Protein AF-A0A7V2B1Y0-F1 (afdb_monomer_lite)

Radius of gyration: 20.9 Å; chains: 1; bounding box: 55×34×57 Å

Foldseek 3Di:
DVVVVVVVVVVVVVVVVLLVVLCVQLVVLVVVLVCLCVVCVCAAVVVVVNVPDFYDPDVLVNVLSVLVNVLSVVSNVLSVCVSVVVVVVNVVCVVVNVVSLVVNLVSLLVVLVVQLPDPCHHTPDPPNSVVCSVVSNVVSVVSVVPD

Sequence (147 aa):
MDTKEESIATGMASSRRASAEHRFFTGMALAILATVIVGFTPSFFLRPLFPGWPSPPETIFYVHGAVFTAWIVLLVVQTSLVASRRTSLHRKIGPFSVVLAAAMVVLGTLGALIAARRPTGFVGISTPPLQFLATPLFDIALFAAFT

Secondary structure (DSSP, 8-state):
-HHHHHHHHHHHHHHHHHHHHHHHHHHHHHHHHHHHHHHHIIIIITGGG-TTS----SHHHHHHHHHHHHHHHHHHHHHHHHHTT-HHHHHHHTHHHHHHHHHHHHHHHHHHHHHHHSTT-STT--S-HHHHTHHHHHHHHHHHHH-

pLDDT: mean 93.86, std 6.55, range [60.66, 98.56]

Organism: Rhodothermus marinus (NCBI:txid29549)

Structure (mmCIF, N/CA/C/O backbone):
data_AF-A0A7V2B1Y0-F1
#
_entry.id   AF-A0A7V2B1Y0-F1
#
loop_
_atom_site.group_PDB
_atom_site.id
_atom_site.type_symbol
_atom_site.label_atom_id
_atom_site.label_alt_id
_atom_site.label_comp_id
_atom_site.label_asym_id
_atom_site.label_entity_id
_atom_site.label_seq_id
_atom_site.pdbx_PDB_ins_code
_atom_site.Cartn_x
_atom_site.Cartn_y
_atom_site.Cartn_z
_atom_site.occupancy
_atom_site.B_iso_or_equiv
_atom_site.auth_seq_id
_atom_site.auth_comp_id
_atom_site.auth_asym_id
_atom_site.auth_atom_id
_atom_site.pdbx_PDB_model_num
ATOM 1 N N . MET A 1 1 ? -40.858 10.896 33.501 1.00 60.66 1 MET A N 1
ATOM 2 C CA . MET A 1 1 ? -40.620 9.493 33.098 1.00 60.66 1 MET A CA 1
ATOM 3 C C . MET A 1 1 ? -39.996 9.437 31.703 1.00 60.66 1 MET A C 1
ATOM 5 O O . MET A 1 1 ? -39.005 8.737 31.566 1.00 60.66 1 MET A O 1
ATOM 9 N N . ASP A 1 2 ? -40.439 10.283 30.762 1.00 70.81 2 ASP A N 1
ATOM 10 C CA . ASP A 1 2 ? -39.881 10.447 29.398 1.00 70.81 2 ASP A CA 1
ATOM 11 C C . ASP A 1 2 ? -38.354 10.583 29.286 1.00 70.81 2 ASP A C 1
ATOM 13 O O . ASP A 1 2 ? -37.708 9.868 28.526 1.00 70.81 2 ASP A O 1
ATOM 17 N N . THR A 1 3 ? -37.735 11.465 30.074 1.00 78.88 3 THR A N 1
ATOM 18 C CA . THR A 1 3 ? -36.315 11.824 29.889 1.00 78.88 3 THR A CA 1
ATOM 19 C C . THR A 1 3 ? -35.339 10.668 30.135 1.00 78.88 3 THR A C 1
ATOM 21 O O . THR A 1 3 ? -34.236 10.643 29.586 1.00 78.88 3 THR A O 1
ATOM 24 N N . LYS A 1 4 ? -35.728 9.685 30.956 1.00 76.31 4 LYS A N 1
ATOM 25 C CA . LYS A 1 4 ? -34.904 8.504 31.247 1.00 76.31 4 LYS A CA 1
ATOM 26 C C . LYS A 1 4 ? -34.997 7.470 30.124 1.00 76.31 4 LYS A C 1
ATOM 28 O O . LYS A 1 4 ? -33.991 6.843 29.802 1.00 76.31 4 LYS A O 1
ATOM 33 N N . GLU A 1 5 ? -36.172 7.314 29.520 1.00 79.38 5 GLU A N 1
ATOM 34 C CA . GLU A 1 5 ? -36.393 6.398 28.397 1.00 79.38 5 GLU A CA 1
ATOM 35 C C . GLU A 1 5 ? -35.714 6.912 27.123 1.00 79.38 5 GLU A C 1
ATOM 37 O O . GLU A 1 5 ? -35.028 6.148 26.444 1.00 79.38 5 GLU A O 1
ATOM 42 N N . GLU A 1 6 ? -35.783 8.221 26.870 1.00 78.25 6 GLU A N 1
ATOM 43 C CA . GLU A 1 6 ? -35.097 8.873 25.749 1.00 78.25 6 GLU A CA 1
ATOM 44 C C . GLU A 1 6 ? -33.562 8.765 25.863 1.00 78.25 6 GLU A C 1
ATOM 46 O O . GLU A 1 6 ? -32.873 8.441 24.890 1.00 78.25 6 GLU A O 1
ATOM 51 N N . SER A 1 7 ? -33.013 8.939 27.071 1.00 79.50 7 SER A N 1
ATOM 52 C CA . SER A 1 7 ? -31.578 8.768 27.350 1.00 79.50 7 SER A CA 1
ATOM 53 C C . SER A 1 7 ? -31.104 7.325 27.118 1.00 79.50 7 SER A C 1
ATOM 55 O O . SER A 1 7 ? -30.076 7.096 26.470 1.00 79.50 7 SER A O 1
ATOM 57 N N . ILE A 1 8 ? -31.880 6.3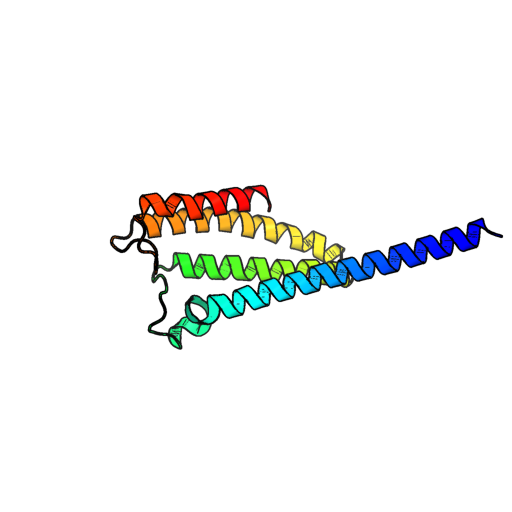32 27.572 1.00 82.06 8 ILE A N 1
ATOM 58 C CA . ILE A 1 8 ? -31.573 4.908 27.366 1.00 82.06 8 ILE A CA 1
ATOM 59 C C . ILE A 1 8 ? -31.663 4.540 25.879 1.00 82.06 8 ILE A C 1
ATOM 61 O O . ILE A 1 8 ? -30.750 3.894 25.355 1.00 82.06 8 ILE A O 1
ATOM 65 N N . ALA A 1 9 ? -32.709 4.987 25.177 1.00 79.06 9 ALA A N 1
ATOM 66 C CA . ALA A 1 9 ? -32.878 4.752 23.744 1.00 79.06 9 ALA A CA 1
ATOM 67 C C . ALA A 1 9 ? -31.717 5.350 22.929 1.00 79.06 9 ALA A C 1
ATOM 69 O O . ALA A 1 9 ? -31.148 4.676 22.063 1.00 79.06 9 ALA A O 1
ATOM 70 N N . THR A 1 10 ? -31.295 6.571 23.270 1.00 79.38 10 THR A N 1
ATOM 71 C CA . THR A 1 10 ? -30.150 7.252 22.645 1.00 79.38 10 THR A CA 1
ATOM 72 C C . THR A 1 10 ? -28.840 6.497 22.889 1.00 79.38 10 THR A C 1
ATOM 74 O O . THR A 1 10 ? -28.065 6.265 21.956 1.00 79.38 10 THR A O 1
ATOM 77 N N . GLY A 1 11 ? -28.602 6.030 24.120 1.00 76.06 11 GLY A N 1
ATOM 78 C CA . GLY A 1 11 ? -27.422 5.228 24.463 1.00 76.06 11 GLY A CA 1
ATOM 79 C C . GLY A 1 11 ? -27.369 3.887 23.722 1.00 76.06 11 GLY A C 1
ATOM 80 O O . GLY A 1 11 ? -26.316 3.485 23.216 1.00 76.06 11 GLY A O 1
ATOM 81 N N . MET A 1 12 ? -28.511 3.209 23.585 1.00 76.75 12 MET A N 1
ATOM 82 C CA . MET A 1 12 ? -28.620 1.958 22.829 1.00 76.75 12 MET A CA 1
ATOM 83 C C . MET A 1 12 ? -28.384 2.163 21.328 1.00 76.75 12 MET A C 1
ATOM 85 O O . MET A 1 12 ? -27.681 1.360 20.708 1.00 76.75 12 MET A O 1
ATOM 89 N N . ALA A 1 13 ? -28.926 3.235 20.743 1.00 79.88 13 ALA A N 1
ATOM 90 C CA . ALA A 1 13 ? -28.708 3.583 19.339 1.00 79.88 13 ALA A CA 1
ATOM 91 C C . ALA A 1 13 ? -27.229 3.907 19.055 1.00 79.88 13 ALA A C 1
ATOM 93 O O . ALA A 1 13 ? -26.660 3.383 18.095 1.00 79.88 13 ALA A O 1
ATOM 94 N N . SER A 1 14 ? -26.583 4.683 19.933 1.00 79.81 14 SER A N 1
ATOM 95 C CA . SER A 1 14 ? -25.151 5.008 19.855 1.00 79.81 14 SER A CA 1
ATOM 96 C C . SER A 1 14 ? -24.263 3.757 19.923 1.00 79.81 14 SER A C 1
ATOM 98 O O . SER A 1 14 ? -23.395 3.553 19.074 1.00 79.81 14 SER A O 1
ATOM 100 N N . SER A 1 15 ? -24.541 2.847 20.864 1.00 81.00 15 SER A N 1
ATOM 101 C CA . SER A 1 15 ? -23.807 1.580 21.006 1.00 81.00 15 SER A CA 1
ATOM 102 C C . SER A 1 15 ? -23.938 0.675 19.772 1.00 81.00 15 SER A C 1
ATOM 104 O O . SER A 1 15 ? -22.945 0.120 19.290 1.00 81.00 15 SER A O 1
ATOM 106 N N . ARG A 1 16 ? -25.152 0.557 19.208 1.00 83.62 16 ARG A N 1
ATOM 107 C CA . ARG A 1 16 ? -25.387 -0.206 17.969 1.00 83.62 16 ARG A CA 1
ATOM 108 C C . ARG A 1 16 ? -24.642 0.399 16.784 1.00 83.62 16 ARG A C 1
ATOM 110 O O . ARG A 1 16 ? -24.031 -0.349 16.024 1.00 83.62 16 ARG A O 1
ATOM 117 N N . ARG A 1 17 ? -24.657 1.729 16.655 1.00 85.62 17 ARG A N 1
ATOM 118 C CA . ARG A 1 17 ? -23.939 2.450 15.599 1.00 85.62 17 ARG A CA 1
ATOM 119 C C . ARG A 1 17 ? -22.432 2.220 15.688 1.00 85.62 17 ARG A C 1
ATOM 121 O O . ARG A 1 17 ? -21.849 1.762 14.711 1.00 85.62 17 ARG A O 1
ATOM 128 N N . ALA A 1 18 ? -21.836 2.402 16.866 1.00 83.94 18 ALA A N 1
ATOM 129 C CA . ALA A 1 18 ? -20.411 2.147 17.081 1.00 83.94 18 ALA A CA 1
ATOM 130 C C . ALA A 1 18 ? -20.027 0.687 16.762 1.00 83.94 18 ALA A C 1
ATOM 132 O O . ALA A 1 18 ? -19.003 0.419 16.136 1.00 83.94 18 ALA A O 1
ATOM 133 N N . SER A 1 19 ? -20.874 -0.283 17.132 1.00 87.44 19 SER A N 1
ATOM 134 C CA . SER A 1 19 ? -20.632 -1.689 16.784 1.00 87.44 19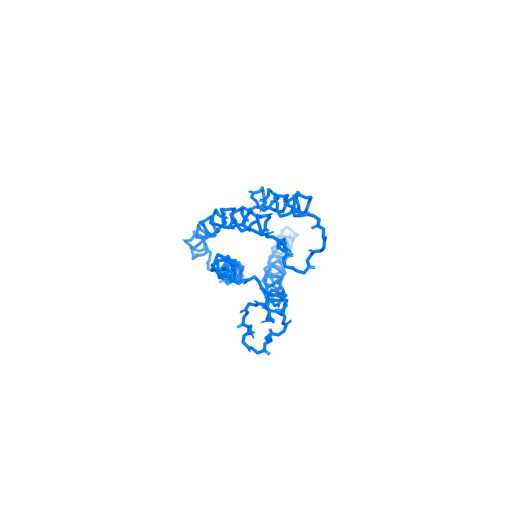 SER A CA 1
ATOM 135 C C . SER A 1 19 ? -20.723 -1.960 15.280 1.00 87.44 19 SER A C 1
ATOM 137 O O . SER A 1 19 ? -19.992 -2.823 14.790 1.00 87.44 19 SER A O 1
ATOM 139 N N . ALA A 1 20 ? -21.632 -1.301 14.559 1.00 90.81 20 ALA A N 1
ATOM 140 C CA . ALA A 1 20 ? -21.760 -1.450 13.112 1.00 90.81 20 ALA A CA 1
ATOM 141 C C . ALA A 1 20 ? -20.563 -0.822 12.384 1.00 90.81 20 ALA A C 1
ATOM 143 O O . ALA A 1 20 ? -19.994 -1.456 11.497 1.00 90.81 20 ALA A O 1
ATOM 144 N N . GLU A 1 21 ? -20.127 0.361 12.823 1.00 91.50 21 GLU A N 1
ATOM 145 C CA . GLU A 1 21 ? -18.944 1.053 12.305 1.00 91.50 21 GLU A CA 1
ATOM 146 C C . GLU A 1 21 ? -17.687 0.186 12.457 1.00 91.50 21 GLU A C 1
ATOM 148 O O . GLU A 1 21 ? -16.986 -0.062 11.478 1.00 91.50 21 GLU A O 1
ATOM 153 N N . HIS A 1 22 ? -17.439 -0.381 13.643 1.00 92.50 22 HIS A N 1
ATOM 154 C CA . HIS A 1 22 ? -16.288 -1.266 13.858 1.00 92.50 22 HIS A CA 1
ATOM 155 C C . HIS A 1 22 ? -16.299 -2.489 12.929 1.00 92.50 22 HIS A C 1
ATOM 157 O O . HIS A 1 22 ? -15.269 -2.837 12.353 1.00 92.50 22 HIS A O 1
ATOM 163 N N . ARG A 1 23 ? -17.463 -3.130 12.749 1.00 93.19 23 ARG A N 1
ATOM 164 C CA . ARG A 1 23 ? -17.606 -4.278 11.836 1.00 93.19 23 ARG A CA 1
ATOM 165 C C . ARG A 1 23 ? -17.350 -3.883 10.389 1.00 93.19 23 ARG A C 1
ATOM 167 O O . ARG A 1 23 ? -16.694 -4.636 9.675 1.00 93.19 23 ARG A O 1
ATOM 174 N N . PHE A 1 24 ? -17.844 -2.720 9.974 1.00 96.06 24 PHE A N 1
ATOM 175 C CA . PHE A 1 24 ? -17.630 -2.204 8.630 1.00 96.06 24 PHE A CA 1
ATOM 176 C C . PHE A 1 24 ? -16.141 -1.976 8.351 1.00 96.06 24 PHE A C 1
ATOM 178 O O . PHE A 1 24 ? -15.623 -2.515 7.377 1.00 96.06 24 PHE A O 1
ATOM 185 N N . PHE A 1 25 ? -15.428 -1.260 9.227 1.00 95.81 25 PHE A N 1
ATOM 186 C CA . PHE A 1 25 ? -14.006 -0.971 9.018 1.00 95.81 25 PHE A CA 1
ATOM 187 C C . PHE A 1 25 ? -13.135 -2.230 9.042 1.00 95.81 25 PHE A C 1
ATOM 189 O O . PHE A 1 25 ? -12.283 -2.393 8.170 1.00 95.81 25 PHE A O 1
ATOM 196 N N . THR A 1 26 ? -13.364 -3.148 9.986 1.00 97.00 26 THR A N 1
ATOM 197 C CA . THR A 1 26 ? -12.638 -4.427 10.005 1.00 97.00 26 THR A CA 1
ATOM 198 C C . THR A 1 26 ? -12.966 -5.275 8.774 1.00 97.00 26 THR A C 1
ATOM 200 O O . THR A 1 26 ? -12.057 -5.826 8.158 1.00 97.00 26 THR A O 1
ATOM 203 N N . GLY A 1 27 ? -14.239 -5.348 8.373 1.00 98.06 27 GLY A N 1
ATOM 204 C CA . GLY A 1 27 ? -14.657 -6.071 7.171 1.00 98.06 27 GLY A CA 1
ATOM 205 C C . GLY A 1 27 ? -14.024 -5.508 5.897 1.00 98.06 27 GLY A C 1
ATOM 206 O O . GLY A 1 27 ? -13.495 -6.267 5.089 1.00 98.06 27 GLY A O 1
ATOM 207 N N . MET A 1 28 ? -13.997 -4.182 5.750 1.00 98.38 28 MET A N 1
ATOM 208 C CA . MET A 1 28 ? -13.359 -3.508 4.618 1.00 98.38 28 MET A CA 1
ATOM 209 C C . MET A 1 28 ? -11.846 -3.746 4.596 1.00 98.38 28 MET A C 1
ATOM 211 O O . MET A 1 28 ? -11.294 -4.065 3.547 1.00 98.38 28 MET A O 1
ATOM 215 N N . ALA A 1 29 ? -11.171 -3.668 5.748 1.00 98.25 29 ALA A N 1
ATOM 216 C CA . ALA A 1 29 ? -9.741 -3.957 5.839 1.00 98.25 29 ALA A CA 1
ATOM 217 C C . ALA A 1 29 ? -9.417 -5.400 5.408 1.00 98.25 29 ALA A C 1
ATOM 219 O O . ALA A 1 29 ? -8.440 -5.628 4.696 1.00 98.25 29 ALA A O 1
ATOM 220 N N . LEU A 1 30 ? -10.258 -6.371 5.783 1.00 98.56 30 LEU A N 1
ATOM 221 C CA . LEU A 1 30 ? -10.122 -7.761 5.341 1.00 98.56 30 LEU A CA 1
ATOM 222 C C . LEU A 1 30 ? -10.390 -7.928 3.840 1.00 98.56 30 LEU A C 1
ATOM 224 O O . LEU A 1 30 ? -9.667 -8.672 3.181 1.00 98.56 30 LEU A O 1
ATOM 228 N N . ALA A 1 31 ? -11.382 -7.228 3.285 1.00 98.56 31 ALA A N 1
ATOM 229 C CA . ALA A 1 31 ? -11.661 -7.246 1.849 1.00 98.56 31 ALA A CA 1
ATOM 230 C C . ALA A 1 31 ? -10.496 -6.656 1.033 1.00 98.56 31 ALA A C 1
ATOM 232 O O . ALA A 1 31 ? -10.100 -7.227 0.015 1.00 98.56 31 ALA A O 1
ATOM 233 N N . ILE A 1 32 ? -9.899 -5.559 1.511 1.00 98.38 32 ILE A N 1
ATOM 234 C CA . ILE A 1 32 ? -8.685 -4.971 0.930 1.00 98.38 32 ILE A CA 1
ATOM 235 C C . ILE A 1 32 ? -7.530 -5.977 0.990 1.00 98.38 32 ILE A C 1
ATOM 237 O O . ILE A 1 32 ? -6.902 -6.237 -0.035 1.00 98.38 32 ILE A O 1
ATOM 241 N N . LEU A 1 33 ? -7.280 -6.595 2.151 1.00 98.44 33 LEU A N 1
ATOM 242 C CA . LEU A 1 33 ? -6.236 -7.614 2.299 1.00 98.44 33 LEU A CA 1
ATOM 243 C C . LEU A 1 33 ? -6.443 -8.786 1.331 1.00 98.44 33 LEU A C 1
ATOM 245 O O . LEU A 1 33 ? -5.501 -9.193 0.655 1.00 98.44 33 LEU A O 1
ATOM 249 N N . ALA A 1 34 ? -7.669 -9.302 1.227 1.00 98.50 34 ALA A N 1
ATOM 250 C CA . ALA A 1 34 ? -8.003 -10.379 0.301 1.00 98.50 34 ALA A CA 1
ATOM 251 C C . ALA A 1 34 ? -7.748 -9.970 -1.158 1.00 98.50 34 ALA A C 1
ATOM 253 O O . ALA A 1 34 ? -7.145 -10.731 -1.911 1.00 98.50 34 ALA A O 1
ATOM 254 N N . THR A 1 35 ? -8.137 -8.750 -1.537 1.00 98.44 35 THR A N 1
ATOM 255 C CA . THR A 1 35 ? -7.915 -8.208 -2.886 1.00 98.44 35 THR A CA 1
ATOM 256 C C . THR A 1 35 ? -6.426 -8.112 -3.209 1.00 98.44 35 THR A C 1
ATOM 258 O O . THR A 1 35 ? -6.007 -8.523 -4.288 1.00 98.44 35 THR A O 1
ATOM 261 N N . VAL A 1 36 ? -5.613 -7.636 -2.261 1.00 97.88 36 VAL A N 1
ATOM 262 C CA . VAL A 1 36 ? -4.154 -7.559 -2.412 1.00 97.88 36 VAL A CA 1
ATOM 263 C C . VAL A 1 36 ? -3.542 -8.953 -2.535 1.00 97.88 36 VAL A C 1
ATOM 265 O O . VAL A 1 36 ? -2.762 -9.190 -3.452 1.00 97.88 36 VAL A O 1
ATOM 268 N N . ILE A 1 37 ? -3.913 -9.901 -1.670 1.00 98.06 37 ILE A N 1
ATOM 269 C CA . ILE A 1 37 ? -3.390 -11.271 -1.746 1.00 98.06 37 ILE A CA 1
ATOM 270 C C . ILE A 1 37 ? -3.741 -11.896 -3.096 1.00 98.06 37 ILE A C 1
ATOM 272 O O . ILE A 1 37 ? -2.843 -12.358 -3.796 1.00 98.06 37 ILE A O 1
ATOM 276 N N . VAL A 1 38 ? -5.012 -11.870 -3.500 1.00 97.94 38 VAL A N 1
ATOM 277 C CA . VAL A 1 38 ? -5.466 -12.479 -4.759 1.00 97.94 38 VAL A CA 1
ATOM 278 C C . VAL A 1 38 ? -4.813 -11.801 -5.964 1.00 97.94 38 VAL A C 1
ATOM 280 O O . VAL A 1 38 ? -4.220 -12.481 -6.800 1.00 97.94 38 VAL A O 1
ATOM 283 N N . GLY A 1 39 ? -4.853 -10.468 -6.033 1.00 95.94 39 GLY A N 1
ATOM 284 C CA . GLY A 1 39 ? -4.332 -9.703 -7.169 1.00 95.94 39 GLY A CA 1
ATOM 285 C C . GLY A 1 39 ? -2.818 -9.824 -7.355 1.00 95.94 39 GLY A C 1
ATOM 286 O O . GLY A 1 39 ? -2.338 -9.832 -8.487 1.00 95.94 39 GLY A O 1
ATOM 287 N N . PHE A 1 40 ? -2.064 -9.977 -6.263 1.00 96.56 40 PHE A N 1
ATOM 288 C CA . PHE A 1 40 ? -0.603 -10.088 -6.295 1.00 96.56 40 PHE A CA 1
ATOM 289 C C . PHE A 1 40 ? -0.092 -11.522 -6.102 1.00 96.56 40 PHE A C 1
ATOM 291 O O . PHE A 1 40 ? 1.118 -11.747 -6.057 1.00 96.56 40 PHE A O 1
ATOM 298 N N . THR A 1 41 ? -0.977 -12.521 -6.026 1.00 96.88 41 THR A N 1
ATOM 299 C CA . THR A 1 41 ? -0.577 -13.934 -5.944 1.00 96.88 41 THR A CA 1
ATOM 300 C C . THR A 1 41 ? 0.370 -14.339 -7.081 1.00 96.88 41 THR A C 1
ATOM 302 O O . THR A 1 41 ? 1.460 -14.824 -6.774 1.00 96.88 41 THR A O 1
ATOM 305 N N . PRO A 1 42 ? 0.045 -14.120 -8.371 1.00 95.69 42 PRO A N 1
ATOM 306 C CA . PRO A 1 42 ? 0.899 -14.603 -9.454 1.00 95.69 42 PRO A CA 1
ATOM 307 C C . PRO A 1 42 ? 2.165 -13.760 -9.665 1.00 95.69 42 PRO A C 1
ATOM 309 O O . PRO A 1 42 ? 3.175 -14.277 -10.133 1.00 95.69 42 PRO A O 1
ATOM 312 N N . SER A 1 43 ? 2.147 -12.474 -9.305 1.00 93.75 43 SER A N 1
ATOM 313 C CA . SER A 1 43 ? 3.267 -11.550 -9.535 1.00 93.75 43 SER A CA 1
ATOM 314 C C . SER A 1 43 ? 4.234 -11.428 -8.353 1.00 93.75 43 SER A C 1
ATOM 316 O O . SER A 1 43 ? 5.394 -11.066 -8.561 1.00 93.75 43 SER A O 1
ATOM 318 N N . PHE A 1 44 ? 3.781 -11.731 -7.131 1.00 95.62 44 PHE A N 1
ATOM 319 C CA . PHE A 1 44 ? 4.533 -11.507 -5.895 1.00 95.62 44 PHE A CA 1
ATOM 320 C C . PHE A 1 44 ? 4.533 -12.729 -4.965 1.00 95.62 44 PHE A C 1
ATOM 322 O O . PHE A 1 44 ? 5.591 -13.320 -4.759 1.00 95.62 44 PHE A O 1
ATOM 329 N N . PHE A 1 45 ? 3.378 -13.140 -4.420 1.00 96.25 45 PHE A N 1
ATOM 330 C CA . PHE A 1 45 ? 3.340 -14.123 -3.321 1.00 96.25 45 PHE A CA 1
ATOM 331 C C . PHE A 1 45 ? 3.710 -15.545 -3.749 1.00 96.25 45 PHE A C 1
ATOM 333 O O . PHE A 1 45 ? 4.450 -16.227 -3.047 1.00 96.25 45 PHE A O 1
ATOM 340 N N . LEU A 1 46 ? 3.203 -15.992 -4.899 1.00 96.00 46 LEU A N 1
ATOM 341 C CA . LEU A 1 46 ? 3.425 -17.330 -5.450 1.00 96.00 46 LEU A CA 1
ATOM 342 C C . LEU A 1 46 ? 4.122 -17.271 -6.812 1.00 96.00 46 LEU A C 1
ATOM 344 O O . LEU A 1 46 ? 3.974 -18.182 -7.620 1.00 96.00 46 LEU A O 1
ATOM 348 N N . ARG A 1 47 ? 4.925 -16.227 -7.056 1.00 93.00 47 ARG A N 1
ATOM 349 C CA . ARG A 1 47 ? 5.646 -15.999 -8.320 1.00 93.00 47 ARG A CA 1
ATOM 350 C C . ARG A 1 47 ? 6.324 -17.253 -8.914 1.00 93.00 47 ARG A C 1
ATOM 352 O O . ARG A 1 47 ? 6.190 -17.447 -10.120 1.00 93.00 47 ARG A O 1
ATOM 359 N N . PRO A 1 48 ? 6.990 -18.143 -8.142 1.00 93.62 48 PRO A N 1
ATOM 360 C CA . PRO A 1 48 ? 7.598 -19.360 -8.699 1.00 93.62 48 PRO A CA 1
ATOM 361 C C . PRO A 1 48 ? 6.607 -20.337 -9.350 1.00 93.62 48 PRO A C 1
ATOM 363 O O . PRO A 1 48 ? 6.995 -21.101 -10.228 1.00 93.62 48 PRO A O 1
ATOM 366 N N . LEU A 1 49 ? 5.335 -20.310 -8.940 1.00 96.62 49 LEU A N 1
ATOM 367 C CA . LEU A 1 49 ? 4.270 -21.139 -9.513 1.00 96.62 49 LEU A CA 1
ATOM 368 C C . LEU A 1 49 ? 3.676 -20.533 -10.798 1.00 96.62 49 LEU A C 1
ATOM 370 O O . LEU A 1 49 ? 2.913 -21.200 -11.490 1.00 96.62 49 LEU A O 1
ATOM 374 N N . PHE A 1 50 ? 4.042 -19.291 -11.137 1.00 94.69 50 PHE A N 1
ATOM 375 C CA . PHE A 1 50 ? 3.546 -18.553 -12.301 1.00 94.69 50 PHE A CA 1
ATOM 376 C C . PHE A 1 50 ? 4.706 -17.980 -13.142 1.00 94.69 50 PHE A C 1
ATOM 378 O O . PHE A 1 50 ? 4.809 -16.764 -13.316 1.00 94.69 50 PHE A O 1
ATOM 385 N N . PRO A 1 51 ? 5.588 -18.825 -13.711 1.00 88.94 51 PRO A N 1
ATOM 386 C CA . PRO A 1 51 ? 6.819 -18.375 -14.371 1.00 88.94 51 PRO A CA 1
ATOM 387 C C . PRO A 1 51 ? 6.591 -17.481 -15.602 1.00 88.94 51 PRO A C 1
ATOM 389 O O . PRO A 1 51 ? 7.458 -16.684 -15.945 1.00 88.94 51 PRO A O 1
ATOM 392 N N . GLY A 1 52 ? 5.432 -17.590 -16.260 1.00 90.12 52 GLY A N 1
ATOM 393 C CA . GLY A 1 52 ? 5.057 -16.747 -17.401 1.00 90.12 52 GLY A CA 1
ATOM 394 C C . GLY A 1 52 ? 4.348 -15.442 -17.028 1.00 90.12 52 GLY A C 1
ATOM 395 O O . GLY A 1 52 ? 4.036 -14.651 -17.916 1.00 90.12 52 GLY A O 1
ATOM 396 N N . TRP A 1 53 ? 4.051 -15.207 -15.744 1.00 93.00 53 TRP A N 1
ATOM 397 C CA . TRP A 1 53 ? 3.312 -14.017 -15.336 1.00 93.00 53 TRP A CA 1
ATOM 398 C C . TRP A 1 53 ? 4.222 -12.777 -15.319 1.00 93.00 53 TRP A C 1
ATOM 400 O O . TRP A 1 53 ? 5.288 -12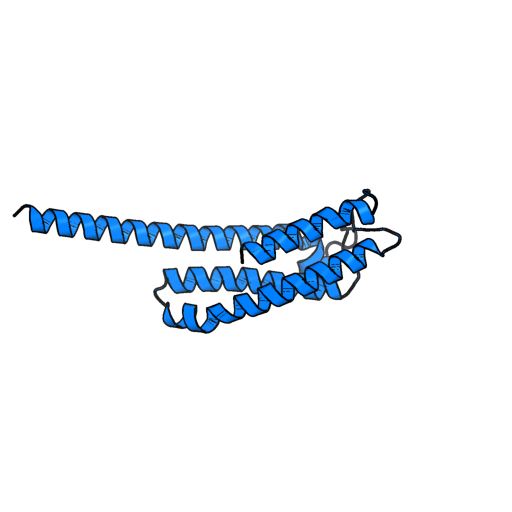.805 -14.687 1.00 93.00 53 TRP A O 1
ATOM 410 N N . PRO A 1 54 ? 3.816 -11.662 -15.960 1.00 91.25 54 PRO A N 1
ATOM 411 C CA . PRO A 1 54 ? 4.613 -10.443 -15.982 1.00 91.25 54 PRO A CA 1
ATOM 412 C C . PRO A 1 54 ? 4.911 -9.947 -14.563 1.00 91.25 54 PRO A C 1
ATOM 414 O O . PRO A 1 54 ? 4.012 -9.631 -13.784 1.00 91.25 54 PRO A O 1
ATOM 417 N N . SER A 1 55 ? 6.194 -9.884 -14.213 1.00 91.12 55 SER A N 1
ATOM 418 C CA . SER A 1 55 ? 6.646 -9.443 -12.893 1.00 91.12 55 SER A CA 1
ATOM 419 C C . SER A 1 55 ? 8.008 -8.748 -12.989 1.00 91.12 55 SER A C 1
ATOM 421 O O . SER A 1 55 ? 8.900 -9.223 -13.697 1.00 91.12 55 SER A O 1
ATOM 423 N N . PRO A 1 56 ? 8.207 -7.609 -12.305 1.00 91.75 56 PRO A N 1
ATOM 424 C CA . PRO A 1 56 ? 9.478 -6.901 -12.358 1.00 91.75 56 PRO A CA 1
ATOM 425 C C . PRO A 1 56 ? 10.585 -7.718 -11.663 1.00 91.75 56 PRO A C 1
ATOM 427 O O . PRO A 1 56 ? 10.344 -8.313 -10.608 1.00 91.75 56 PRO A O 1
ATOM 430 N N . PRO A 1 57 ? 11.786 -7.827 -12.254 1.00 90.00 57 PRO A N 1
ATOM 431 C CA . PRO A 1 57 ? 12.874 -8.623 -11.685 1.00 90.00 57 PRO A CA 1
ATOM 432 C C . PRO A 1 57 ? 13.633 -7.916 -10.552 1.00 90.00 57 PRO A C 1
ATOM 434 O O . PRO A 1 57 ? 14.312 -8.583 -9.777 1.00 90.00 57 PRO A O 1
ATOM 437 N N . GLU A 1 58 ? 13.551 -6.590 -10.443 1.00 94.38 58 GLU A N 1
ATOM 438 C CA . GLU A 1 58 ? 14.384 -5.817 -9.524 1.00 94.38 58 GLU A CA 1
ATOM 439 C C . GLU A 1 58 ? 13.968 -6.005 -8.062 1.00 94.38 58 GLU A C 1
ATOM 441 O O . GLU A 1 58 ? 12.790 -5.932 -7.704 1.00 94.38 58 GLU A O 1
ATOM 446 N N . THR A 1 59 ? 14.967 -6.145 -7.188 1.00 95.75 59 THR A N 1
ATOM 447 C CA . THR A 1 59 ? 14.795 -6.342 -5.740 1.00 95.75 59 THR A CA 1
ATOM 448 C C . THR A 1 59 ? 13.927 -5.269 -5.082 1.00 95.75 59 THR A C 1
ATOM 450 O O . THR A 1 59 ? 13.196 -5.565 -4.140 1.00 95.75 59 THR A O 1
ATOM 453 N N . ILE A 1 60 ? 13.940 -4.031 -5.591 1.00 96.75 60 ILE A N 1
ATOM 454 C CA . ILE A 1 60 ? 13.125 -2.943 -5.036 1.00 96.75 60 ILE A CA 1
ATOM 455 C C . ILE A 1 60 ? 11.628 -3.267 -5.043 1.00 96.75 60 ILE A C 1
ATOM 457 O O . ILE A 1 60 ? 10.931 -2.889 -4.108 1.00 96.75 60 ILE A O 1
ATOM 461 N N . PHE A 1 61 ? 11.133 -4.011 -6.037 1.00 96.25 61 PHE A N 1
ATOM 462 C CA . PHE A 1 61 ? 9.718 -4.377 -6.110 1.00 96.25 61 PHE A CA 1
ATOM 463 C C . PHE A 1 61 ? 9.353 -5.486 -5.119 1.00 96.25 61 PHE A C 1
ATOM 465 O O . PHE A 1 61 ? 8.220 -5.525 -4.641 1.00 96.25 61 PHE A O 1
ATOM 472 N N . TYR A 1 62 ? 10.322 -6.322 -4.727 1.00 96.38 62 TYR A N 1
ATOM 473 C CA . TYR A 1 62 ? 10.147 -7.248 -3.610 1.00 96.38 62 TYR A CA 1
ATOM 474 C C . TYR A 1 62 ? 10.027 -6.498 -2.279 1.00 96.38 62 TYR A C 1
ATOM 476 O O . TYR A 1 62 ? 9.124 -6.768 -1.488 1.00 96.38 62 TYR A O 1
ATOM 484 N N . VAL A 1 63 ? 10.901 -5.511 -2.058 1.00 98.25 63 VAL A N 1
ATOM 485 C CA . VAL A 1 63 ? 10.868 -4.663 -0.855 1.00 98.25 63 VAL A CA 1
ATOM 486 C C . VAL A 1 63 ? 9.584 -3.831 -0.814 1.00 98.25 63 VAL A C 1
ATOM 488 O O . VAL A 1 63 ? 8.902 -3.822 0.204 1.00 98.25 63 VAL A O 1
ATOM 491 N N . HIS A 1 64 ? 9.212 -3.198 -1.929 1.00 97.75 64 HIS A N 1
ATOM 492 C CA . HIS A 1 64 ? 7.956 -2.464 -2.089 1.00 97.75 64 HIS A CA 1
ATOM 493 C C . HIS A 1 64 ? 6.755 -3.339 -1.715 1.00 97.75 64 HIS A C 1
ATOM 495 O O . HIS A 1 64 ? 5.969 -2.959 -0.851 1.00 97.75 64 HIS A O 1
ATOM 501 N N . GLY A 1 65 ? 6.631 -4.528 -2.316 1.00 97.31 65 GLY A N 1
ATOM 502 C CA . GLY A 1 65 ? 5.508 -5.422 -2.038 1.00 97.31 65 GLY A CA 1
ATOM 503 C C . GLY A 1 65 ? 5.481 -5.908 -0.587 1.00 97.31 65 GLY A C 1
ATOM 504 O O . GLY A 1 65 ? 4.407 -5.984 0.009 1.00 97.31 65 GLY A O 1
ATOM 505 N N . ALA A 1 66 ? 6.642 -6.159 0.027 1.00 98.12 66 ALA A N 1
ATOM 506 C CA . ALA A 1 66 ? 6.726 -6.560 1.430 1.00 98.12 66 ALA A CA 1
ATOM 507 C C . ALA A 1 66 ? 6.295 -5.433 2.383 1.00 98.12 66 ALA A C 1
ATOM 509 O O . ALA A 1 66 ? 5.489 -5.667 3.285 1.00 98.12 66 ALA A O 1
ATOM 510 N N . VAL A 1 67 ? 6.780 -4.207 2.163 1.00 98.44 67 VAL A N 1
ATOM 511 C CA . VAL A 1 67 ? 6.423 -3.032 2.977 1.00 98.44 67 VAL A CA 1
ATOM 512 C C . VAL A 1 67 ? 4.940 -2.697 2.818 1.00 98.44 67 VAL A C 1
ATOM 514 O O . VAL A 1 67 ? 4.255 -2.480 3.819 1.00 98.44 67 VAL A O 1
ATOM 517 N N . PHE A 1 68 ? 4.410 -2.739 1.593 1.00 97.25 68 PHE A N 1
ATOM 518 C CA . PHE A 1 68 ? 2.992 -2.488 1.346 1.00 97.25 68 PHE A CA 1
ATOM 519 C C . PHE A 1 68 ? 2.105 -3.562 1.986 1.00 97.25 68 PHE A C 1
ATOM 521 O O . PHE A 1 68 ? 1.132 -3.240 2.664 1.00 97.25 68 PHE A O 1
ATOM 528 N N . THR A 1 69 ? 2.489 -4.839 1.879 1.00 98.25 69 THR A N 1
ATOM 529 C CA . THR A 1 69 ? 1.787 -5.942 2.556 1.00 98.25 69 THR A CA 1
ATOM 530 C C . THR A 1 69 ? 1.790 -5.757 4.072 1.00 98.25 69 THR A C 1
ATOM 532 O O . THR A 1 69 ? 0.744 -5.889 4.706 1.00 98.25 69 THR A O 1
ATOM 535 N N . ALA A 1 70 ? 2.935 -5.401 4.665 1.00 98.31 70 ALA A N 1
ATOM 536 C CA . ALA A 1 70 ? 3.033 -5.129 6.097 1.00 98.31 70 ALA A CA 1
ATOM 537 C C . ALA A 1 70 ? 2.102 -3.985 6.524 1.00 98.31 70 ALA A C 1
ATOM 539 O O . ALA A 1 70 ? 1.474 -4.055 7.581 1.00 98.31 70 ALA A O 1
ATOM 540 N N . TRP A 1 71 ? 1.964 -2.958 5.688 1.00 98.06 71 TRP A N 1
ATOM 541 C CA . TRP A 1 71 ? 1.087 -1.828 5.958 1.00 98.06 71 TRP A CA 1
ATOM 542 C C . TRP A 1 71 ? -0.406 -2.195 5.878 1.00 98.06 71 TRP A C 1
ATOM 544 O O . TRP A 1 71 ? -1.167 -1.824 6.773 1.00 98.06 71 TRP A O 1
ATOM 554 N N . ILE A 1 72 ? -0.820 -3.023 4.911 1.00 98.12 72 ILE A N 1
ATOM 555 C CA . ILE A 1 72 ? -2.194 -3.562 4.838 1.00 98.12 72 ILE A CA 1
ATOM 556 C C . ILE A 1 72 ? -2.499 -4.498 6.019 1.00 98.12 72 ILE A C 1
ATOM 558 O O . ILE A 1 72 ? -3.575 -4.422 6.616 1.00 98.12 72 ILE A O 1
ATOM 562 N N . VAL A 1 73 ? -1.550 -5.351 6.417 1.00 98.50 73 VAL A N 1
ATOM 563 C CA . VAL A 1 73 ? -1.691 -6.183 7.624 1.00 98.50 73 VAL A CA 1
ATOM 564 C C . VAL A 1 73 ? -1.851 -5.303 8.861 1.00 98.50 73 VAL A C 1
ATOM 566 O O . VAL A 1 73 ? -2.726 -5.556 9.692 1.00 98.50 73 VAL A O 1
ATOM 569 N N . LEU A 1 74 ? -1.059 -4.233 8.973 1.00 98.19 74 LEU A N 1
ATOM 570 C CA . LEU A 1 74 ? -1.180 -3.289 10.074 1.00 98.19 74 LEU A CA 1
ATOM 571 C C . LEU A 1 74 ? -2.560 -2.617 10.087 1.00 98.19 74 LEU A C 1
ATOM 573 O O . LEU A 1 74 ? -3.150 -2.521 11.157 1.00 98.19 74 LEU A O 1
ATOM 577 N N . LEU A 1 75 ? -3.126 -2.236 8.938 1.00 97.88 75 LEU A N 1
ATOM 578 C CA . LEU A 1 75 ? -4.495 -1.708 8.847 1.00 97.88 75 LEU A CA 1
ATOM 579 C C . LEU A 1 75 ? -5.538 -2.685 9.425 1.00 97.88 75 LEU A C 1
ATOM 581 O O . LEU A 1 75 ? -6.391 -2.287 10.228 1.00 97.88 75 LEU A O 1
ATOM 585 N N . VAL A 1 76 ? -5.450 -3.974 9.080 1.00 98.50 76 VAL A N 1
ATOM 586 C CA . VAL A 1 76 ? -6.324 -5.021 9.647 1.00 98.50 76 VAL A CA 1
ATOM 587 C C . VAL A 1 76 ? -6.139 -5.126 11.161 1.00 98.50 76 VAL A C 1
ATOM 589 O O . VAL A 1 76 ? -7.121 -5.180 11.905 1.00 98.50 76 VAL A O 1
ATOM 592 N N . VAL A 1 77 ? -4.894 -5.097 11.643 1.00 98.31 77 VAL A N 1
ATOM 593 C CA . VAL A 1 77 ? -4.594 -5.108 13.082 1.00 98.31 77 VAL A CA 1
ATOM 594 C C . VAL A 1 77 ? -5.202 -3.886 13.772 1.00 98.31 77 VAL A C 1
ATOM 596 O O . VAL A 1 77 ? -5.871 -4.041 14.792 1.00 98.31 77 VAL A O 1
ATOM 599 N N . GLN A 1 78 ? -5.033 -2.682 13.221 1.00 98.06 78 GLN A N 1
ATOM 600 C CA . GLN A 1 78 ? -5.525 -1.446 13.831 1.00 98.06 78 GLN A CA 1
ATOM 601 C C . GLN A 1 78 ? -7.051 -1.430 13.952 1.00 98.06 78 GLN A C 1
ATOM 603 O O . GLN A 1 78 ? -7.576 -1.170 15.037 1.00 98.06 78 GLN A O 1
ATOM 608 N N . THR A 1 79 ? -7.765 -1.774 12.878 1.00 97.81 79 THR A N 1
ATOM 609 C CA . THR A 1 79 ? -9.236 -1.847 12.901 1.00 97.81 79 THR A CA 1
ATOM 610 C C . THR A 1 79 ? -9.728 -2.918 13.881 1.00 97.81 79 THR A C 1
ATOM 612 O O . THR A 1 79 ? -10.654 -2.672 14.655 1.00 97.81 79 THR A O 1
ATOM 615 N N . SER A 1 80 ? -9.052 -4.069 13.944 1.00 97.62 80 SER A N 1
ATOM 616 C CA . SER A 1 80 ? -9.380 -5.156 14.878 1.00 97.62 80 SER A CA 1
ATOM 617 C C . SER A 1 80 ? -9.132 -4.785 16.345 1.00 97.62 80 SER A C 1
ATOM 619 O O . SER A 1 80 ? -9.922 -5.151 17.221 1.00 97.62 80 SER A O 1
ATOM 621 N N . LEU A 1 81 ? -8.063 -4.038 16.642 1.00 97.69 81 LEU A N 1
ATOM 622 C CA . LEU A 1 81 ? -7.765 -3.554 17.994 1.00 97.69 81 LEU A CA 1
ATOM 623 C C . LEU A 1 81 ? -8.843 -2.589 18.490 1.00 97.69 81 LEU A C 1
ATOM 625 O O . LEU A 1 81 ? -9.281 -2.714 19.636 1.00 97.69 81 LEU A O 1
ATOM 629 N N . VAL A 1 82 ? -9.305 -1.671 17.637 1.00 96.94 82 VAL A N 1
ATOM 630 C CA . VAL A 1 82 ? -10.407 -0.753 17.964 1.00 96.94 82 VAL A CA 1
ATOM 631 C C . VAL A 1 82 ? -11.713 -1.526 18.170 1.00 96.94 82 VAL A C 1
ATOM 633 O O . VAL A 1 82 ? -12.358 -1.351 19.206 1.00 96.94 82 VAL A O 1
ATOM 636 N N . ALA A 1 83 ? -12.047 -2.459 17.271 1.00 95.06 83 ALA A N 1
ATOM 637 C CA . ALA A 1 83 ? -13.224 -3.321 17.404 1.00 95.06 83 ALA A CA 1
ATOM 638 C C . ALA A 1 83 ? -13.215 -4.137 18.711 1.00 95.06 83 ALA A C 1
ATOM 640 O O . ALA A 1 83 ? -14.251 -4.305 19.356 1.00 95.06 83 ALA A O 1
ATOM 641 N N . SER A 1 84 ? -12.028 -4.569 19.147 1.00 95.38 84 SER A N 1
ATOM 642 C CA . SER A 1 84 ? -11.802 -5.316 20.392 1.00 95.38 84 SER A CA 1
ATOM 643 C C . SER A 1 84 ? -11.650 -4.425 21.633 1.00 95.38 84 SER A C 1
ATOM 645 O O . SER A 1 84 ? -11.281 -4.919 22.699 1.00 95.38 84 SER A O 1
ATOM 647 N N . ARG A 1 85 ? -11.879 -3.108 21.512 1.00 94.56 85 ARG A N 1
ATOM 648 C CA . ARG A 1 85 ? -11.692 -2.091 22.567 1.00 94.56 85 ARG A CA 1
ATOM 649 C C . ARG A 1 85 ? -10.270 -2.025 23.150 1.00 94.56 85 ARG A C 1
ATOM 651 O O . ARG A 1 85 ? -10.060 -1.455 24.218 1.00 94.56 85 ARG A O 1
ATOM 658 N N . ARG A 1 86 ? -9.263 -2.541 22.440 1.00 96.75 86 ARG A N 1
ATOM 659 C CA . ARG A 1 86 ? -7.835 -2.496 22.813 1.00 96.75 86 ARG A CA 1
ATOM 660 C C . ARG A 1 86 ? -7.163 -1.229 22.280 1.00 96.75 86 ARG A C 1
ATOM 662 O O . ARG A 1 86 ? -6.121 -1.273 21.625 1.0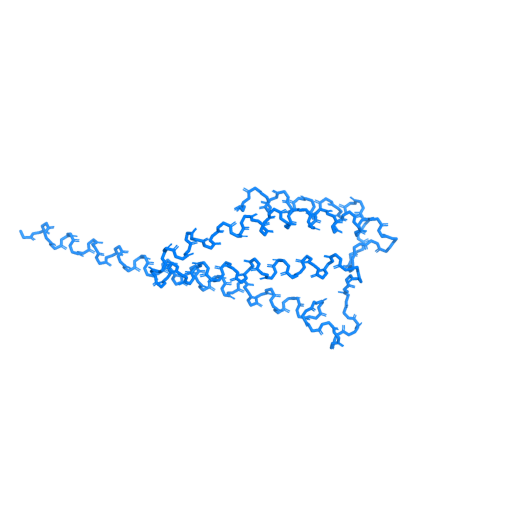0 96.75 86 ARG A O 1
ATOM 669 N N . THR A 1 87 ? -7.762 -0.078 22.569 1.00 96.75 87 THR A N 1
ATOM 670 C CA . THR A 1 87 ? -7.339 1.220 22.015 1.00 96.75 87 THR A CA 1
ATOM 671 C C . THR A 1 87 ? -5.965 1.676 22.512 1.00 96.75 87 THR A C 1
ATOM 673 O O . THR A 1 87 ? -5.282 2.428 21.823 1.00 96.75 87 THR A O 1
ATOM 676 N N . SER A 1 88 ? -5.504 1.185 23.666 1.00 97.94 88 SER A N 1
ATOM 677 C CA . SER A 1 88 ? -4.139 1.431 24.150 1.00 97.94 88 SER A CA 1
ATOM 678 C C . SER A 1 88 ? -3.076 0.863 23.204 1.00 97.94 88 SER A C 1
ATOM 680 O O . SER A 1 88 ? -2.114 1.558 22.882 1.00 97.94 88 SER A O 1
ATOM 682 N N . LEU A 1 89 ? -3.272 -0.364 22.707 1.00 98.19 89 LEU A N 1
ATOM 683 C CA . LEU A 1 89 ? -2.382 -0.992 21.727 1.00 98.19 89 LEU A CA 1
ATOM 684 C C . LEU A 1 89 ? -2.490 -0.319 20.360 1.00 98.19 89 LEU A C 1
ATOM 686 O O . LEU A 1 89 ? -1.462 -0.099 19.727 1.00 98.19 89 LEU A O 1
ATOM 690 N N . HIS A 1 90 ? -3.701 0.067 19.946 1.00 97.38 90 HIS A N 1
ATOM 691 C CA . HIS A 1 90 ? -3.910 0.835 18.716 1.00 97.38 90 HIS A CA 1
ATOM 692 C C . HIS A 1 90 ? -3.044 2.101 18.708 1.00 97.38 90 HIS A C 1
ATOM 694 O O . HIS A 1 90 ? -2.247 2.301 17.799 1.00 97.38 90 HIS A O 1
ATOM 700 N N . ARG A 1 91 ? -3.096 2.899 19.784 1.00 97.81 91 ARG A N 1
ATOM 701 C CA . ARG A 1 91 ? -2.274 4.113 19.915 1.00 97.81 91 ARG A CA 1
ATOM 702 C C . ARG A 1 91 ? -0.775 3.827 19.999 1.00 97.81 91 ARG A C 1
ATOM 704 O O . ARG A 1 91 ? 0.016 4.633 19.529 1.00 97.81 91 ARG A O 1
ATOM 711 N N . LYS A 1 92 ? -0.376 2.702 20.602 1.00 98.00 92 LYS A N 1
ATOM 712 C CA . LYS A 1 92 ? 1.039 2.326 20.740 1.00 98.00 92 LYS A CA 1
ATOM 713 C C . LYS A 1 92 ? 1.656 1.871 19.414 1.00 98.00 92 LYS A C 1
ATOM 715 O O . LYS A 1 92 ? 2.810 2.180 19.152 1.00 98.00 92 LYS A O 1
ATOM 720 N N . ILE A 1 93 ? 0.909 1.116 18.609 1.00 97.75 93 ILE A N 1
ATOM 721 C CA . ILE A 1 93 ? 1.406 0.513 17.362 1.00 97.75 93 ILE A CA 1
ATOM 722 C C . ILE A 1 93 ? 1.071 1.400 16.148 1.00 97.75 93 ILE A C 1
ATOM 724 O O . ILE A 1 93 ? 1.757 1.349 15.135 1.00 97.75 93 ILE A O 1
ATOM 728 N N . GLY A 1 94 ? 0.045 2.248 16.245 1.00 96.62 94 GLY A N 1
ATOM 729 C CA . GLY A 1 94 ? -0.389 3.167 15.189 1.00 96.62 94 GLY A CA 1
ATOM 730 C C . GLY A 1 94 ? 0.755 3.929 14.515 1.00 96.62 94 GLY A C 1
ATOM 731 O O . GLY A 1 94 ? 0.847 3.863 13.298 1.00 96.62 94 GLY A O 1
ATOM 732 N N . PRO A 1 95 ? 1.699 4.542 15.254 1.00 97.69 95 PRO A N 1
ATOM 733 C CA . PRO A 1 95 ? 2.808 5.283 14.649 1.00 97.69 95 PRO A CA 1
ATOM 734 C C . PRO A 1 95 ? 3.676 4.486 13.659 1.00 97.69 95 PRO A C 1
ATOM 736 O O . PRO A 1 95 ? 4.259 5.082 12.756 1.00 97.69 95 PRO A O 1
ATOM 739 N N . PHE A 1 96 ? 3.740 3.150 13.756 1.00 97.69 96 PHE A N 1
ATOM 740 C CA . PHE A 1 96 ? 4.454 2.336 12.763 1.00 97.69 96 PHE A CA 1
ATOM 741 C C . PHE A 1 96 ? 3.841 2.449 11.358 1.00 97.69 96 PHE A C 1
ATOM 743 O O . PHE A 1 96 ? 4.564 2.289 10.376 1.00 97.69 96 PHE A O 1
ATOM 750 N N . SER A 1 97 ? 2.546 2.770 11.230 1.00 95.94 97 SER A N 1
ATOM 751 C CA . SER A 1 97 ? 1.921 2.987 9.921 1.00 95.94 97 SER A CA 1
ATOM 752 C C . SER A 1 97 ? 2.471 4.227 9.224 1.00 95.94 97 SER A C 1
ATOM 754 O O . SER A 1 97 ? 2.625 4.197 8.011 1.00 95.94 97 SER A O 1
ATOM 756 N N . VAL A 1 98 ? 2.826 5.274 9.975 1.00 96.00 98 VAL A N 1
ATOM 757 C CA . VAL A 1 98 ? 3.433 6.501 9.431 1.00 96.00 98 VAL A CA 1
ATOM 758 C C . VAL A 1 98 ? 4.824 6.206 8.873 1.00 96.00 98 VAL A C 1
ATOM 760 O O . VAL A 1 98 ? 5.171 6.657 7.786 1.00 96.00 98 VAL A O 1
ATOM 763 N N . VAL A 1 99 ? 5.610 5.390 9.582 1.00 97.50 99 VAL A N 1
ATOM 764 C CA . VAL A 1 99 ? 6.939 4.965 9.115 1.00 97.50 99 VAL A CA 1
ATOM 765 C C . VAL A 1 99 ? 6.826 4.141 7.830 1.00 97.50 99 VAL A C 1
ATOM 767 O O . VAL A 1 99 ? 7.555 4.395 6.873 1.00 97.50 99 VAL A O 1
ATOM 770 N N . LEU A 1 100 ? 5.892 3.184 7.784 1.00 97.88 100 LEU A N 1
ATOM 771 C CA . LEU A 1 100 ? 5.639 2.381 6.584 1.00 97.88 100 LEU A CA 1
ATOM 772 C C . LEU A 1 100 ? 5.137 3.240 5.415 1.00 97.88 100 LEU A C 1
ATOM 774 O O . LEU A 1 100 ? 5.582 3.044 4.287 1.00 97.88 100 LEU A O 1
ATOM 778 N N . ALA A 1 101 ? 4.270 4.218 5.677 1.00 96.75 101 ALA A N 1
ATOM 779 C CA . ALA A 1 101 ? 3.776 5.149 4.671 1.00 96.75 101 ALA A CA 1
ATOM 780 C C . ALA A 1 101 ? 4.897 6.007 4.073 1.00 96.75 101 ALA A C 1
ATOM 782 O O . ALA A 1 101 ? 5.042 6.075 2.853 1.00 96.75 101 ALA A O 1
ATOM 783 N N . ALA A 1 102 ? 5.745 6.598 4.918 1.00 97.88 102 ALA A N 1
ATOM 784 C CA . ALA A 1 102 ? 6.900 7.369 4.468 1.00 97.88 102 ALA A CA 1
ATOM 785 C C . ALA A 1 102 ? 7.866 6.502 3.642 1.00 97.88 102 ALA A C 1
ATOM 787 O O . ALA A 1 102 ? 8.315 6.914 2.569 1.00 97.88 102 ALA A O 1
ATOM 788 N N . ALA A 1 103 ? 8.130 5.270 4.093 1.00 98.12 103 ALA A N 1
ATOM 789 C CA . ALA A 1 103 ? 8.911 4.307 3.326 1.00 98.12 103 ALA A CA 1
ATOM 790 C C . ALA A 1 103 ? 8.259 4.002 1.967 1.00 98.12 103 ALA A C 1
ATOM 792 O O . ALA A 1 103 ? 8.967 3.920 0.963 1.00 98.12 103 ALA A O 1
ATOM 793 N N . MET A 1 104 ? 6.929 3.891 1.900 1.00 98.06 104 MET A N 1
ATOM 794 C CA . MET A 1 104 ? 6.227 3.644 0.642 1.00 98.06 104 MET A CA 1
ATOM 795 C C . MET A 1 104 ? 6.296 4.797 -0.345 1.00 98.06 104 MET A C 1
ATOM 797 O O . MET A 1 104 ? 6.455 4.537 -1.537 1.00 98.06 104 MET A O 1
ATOM 801 N N . VAL A 1 105 ? 6.247 6.047 0.115 1.00 98.25 105 VAL A N 1
ATOM 802 C CA . VAL A 1 105 ? 6.443 7.208 -0.766 1.00 98.25 105 VAL A CA 1
ATOM 803 C C . VAL A 1 105 ? 7.818 7.134 -1.436 1.00 98.25 105 VAL A C 1
ATOM 805 O O . VAL A 1 105 ? 7.931 7.280 -2.656 1.00 98.25 105 VAL A O 1
ATOM 808 N N . VAL A 1 106 ? 8.864 6.820 -0.665 1.00 98.44 106 VAL A N 1
ATOM 809 C CA . VAL A 1 106 ? 10.231 6.676 -1.188 1.00 98.44 106 VAL A CA 1
ATOM 810 C C . VAL A 1 106 ? 10.342 5.480 -2.136 1.00 98.44 106 VAL A C 1
ATOM 812 O O . VAL A 1 106 ? 10.796 5.632 -3.270 1.00 98.44 106 VAL A O 1
ATOM 815 N N . LEU A 1 107 ? 9.905 4.293 -1.706 1.00 98.44 107 LEU A N 1
ATOM 816 C CA . LEU A 1 107 ? 9.990 3.062 -2.498 1.00 98.44 107 LEU A CA 1
ATOM 817 C C . LEU A 1 107 ? 9.169 3.145 -3.786 1.00 98.44 107 LEU A C 1
ATOM 819 O O . LEU A 1 107 ? 9.631 2.688 -4.830 1.00 98.44 107 LEU A O 1
ATOM 823 N N . GLY A 1 108 ? 7.972 3.730 -3.729 1.00 97.62 108 GLY A N 1
ATOM 824 C CA . GLY A 1 108 ? 7.125 3.977 -4.892 1.00 97.62 108 GLY A CA 1
ATOM 825 C C . GLY A 1 108 ? 7.806 4.908 -5.889 1.00 97.62 108 GLY A C 1
ATOM 826 O O . GLY A 1 108 ? 7.895 4.579 -7.070 1.00 97.62 108 GLY A O 1
ATOM 827 N N . THR A 1 109 ? 8.367 6.022 -5.408 1.00 98.38 109 THR A N 1
ATOM 828 C CA . THR A 1 109 ? 9.051 7.002 -6.267 1.00 98.38 109 THR A CA 1
ATOM 829 C C . THR A 1 109 ? 10.266 6.380 -6.948 1.00 98.38 109 THR A C 1
ATOM 831 O O . THR A 1 109 ? 10.413 6.457 -8.168 1.00 98.38 109 THR A O 1
ATOM 834 N N . LEU A 1 110 ? 11.122 5.702 -6.180 1.00 98.25 110 LEU A N 1
ATOM 835 C CA . LEU A 1 110 ? 12.298 5.023 -6.721 1.00 98.25 110 LEU A CA 1
ATOM 836 C C . LEU A 1 110 ? 11.910 3.903 -7.694 1.00 98.25 110 LEU A C 1
ATOM 838 O O . LEU A 1 110 ? 12.497 3.806 -8.770 1.00 98.25 110 LEU A O 1
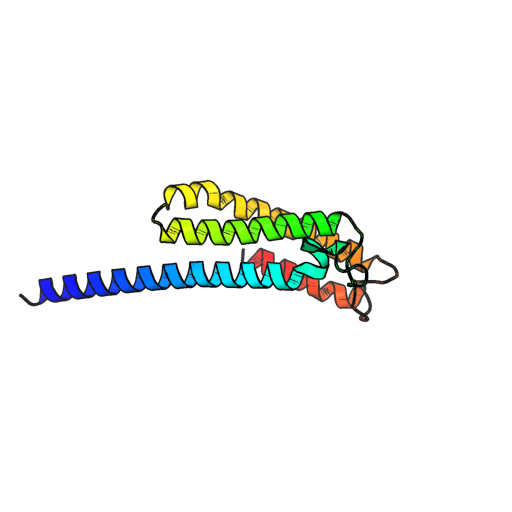ATOM 842 N N . GLY A 1 111 ? 10.902 3.093 -7.358 1.00 97.88 111 GLY A N 1
ATOM 843 C CA . GLY A 1 111 ? 10.396 2.027 -8.223 1.00 97.88 111 GLY A CA 1
ATOM 844 C C . GLY A 1 111 ? 9.861 2.558 -9.554 1.00 97.88 111 GLY A C 1
ATOM 845 O O . GLY A 1 111 ? 10.194 2.015 -10.607 1.00 97.88 111 GLY A O 1
ATOM 846 N N . ALA A 1 112 ? 9.108 3.661 -9.526 1.00 97.50 112 ALA A N 1
ATOM 847 C CA . ALA A 1 112 ? 8.593 4.316 -10.724 1.00 97.50 112 ALA A CA 1
ATOM 848 C C . ALA A 1 112 ? 9.723 4.842 -11.624 1.00 97.50 112 ALA A C 1
ATOM 850 O O . ALA A 1 112 ? 9.707 4.613 -12.833 1.00 97.50 112 ALA A O 1
ATOM 851 N N . LEU A 1 113 ? 10.741 5.484 -11.043 1.00 97.81 113 LEU A N 1
ATOM 852 C CA . LEU A 1 113 ? 11.900 5.977 -11.791 1.00 97.81 113 LEU A CA 1
ATOM 853 C C . LEU A 1 113 ? 12.749 4.837 -12.372 1.00 97.81 113 LEU A C 1
ATOM 855 O O . LEU A 1 113 ? 13.223 4.949 -13.503 1.00 97.81 113 LEU A O 1
ATOM 859 N N . ILE A 1 114 ? 12.931 3.740 -11.631 1.00 96.94 114 ILE A N 1
ATOM 860 C CA . ILE A 1 114 ? 13.643 2.545 -12.110 1.00 96.94 114 ILE A CA 1
ATOM 861 C C . ILE A 1 114 ? 12.897 1.926 -13.296 1.00 96.94 114 ILE A C 1
ATOM 863 O O . ILE A 1 114 ? 13.508 1.677 -14.334 1.00 96.94 114 ILE A O 1
ATOM 867 N N . ALA A 1 115 ? 11.579 1.742 -13.182 1.00 96.25 115 ALA A N 1
ATOM 868 C CA . ALA A 1 115 ? 10.762 1.213 -14.270 1.00 96.25 115 ALA A CA 1
ATOM 869 C C . ALA A 1 115 ? 10.763 2.135 -15.501 1.00 96.25 115 ALA A C 1
ATOM 871 O O . ALA A 1 115 ? 10.898 1.654 -16.625 1.00 96.25 115 ALA A O 1
ATOM 872 N N . ALA A 1 116 ? 10.693 3.455 -15.302 1.00 96.56 116 ALA A N 1
ATOM 873 C CA . ALA A 1 116 ? 10.708 4.428 -16.392 1.00 96.56 116 ALA A CA 1
ATOM 874 C C . ALA A 1 116 ? 12.039 4.467 -17.162 1.00 96.56 116 ALA A C 1
ATOM 876 O O . ALA A 1 116 ? 12.057 4.777 -18.350 1.00 96.56 116 ALA A O 1
ATOM 877 N N . ARG A 1 117 ? 13.156 4.148 -16.496 1.00 95.38 117 ARG A N 1
ATOM 878 C CA . ARG A 1 117 ? 14.492 4.079 -17.112 1.00 95.38 117 ARG A CA 1
ATOM 879 C C . ARG A 1 117 ? 14.768 2.756 -17.821 1.00 95.38 117 ARG A C 1
ATOM 881 O O . ARG A 1 117 ? 15.765 2.649 -18.533 1.00 95.38 117 ARG A O 1
ATOM 888 N N . ARG A 1 118 ? 13.934 1.736 -17.613 1.00 93.12 118 ARG A N 1
ATOM 889 C CA . ARG A 1 118 ? 14.132 0.425 -18.226 1.00 93.12 118 ARG A CA 1
ATOM 890 C C . ARG A 1 118 ? 13.895 0.513 -19.742 1.00 93.12 118 ARG A C 1
ATOM 892 O O . ARG A 1 118 ? 12.880 1.078 -20.143 1.00 93.12 118 ARG A O 1
ATOM 899 N N . PRO A 1 119 ? 14.731 -0.120 -20.591 1.00 90.19 119 PRO A N 1
ATOM 900 C CA . PRO A 1 119 ? 14.500 -0.151 -22.040 1.00 90.19 119 PRO A CA 1
ATOM 901 C C . PRO A 1 119 ? 13.137 -0.733 -22.433 1.00 90.19 119 PRO A C 1
ATOM 903 O O . PRO A 1 119 ? 12.520 -0.280 -23.389 1.00 90.19 119 PRO A O 1
ATOM 906 N N . THR A 1 120 ? 12.645 -1.716 -21.674 1.00 90.00 120 THR A N 1
AT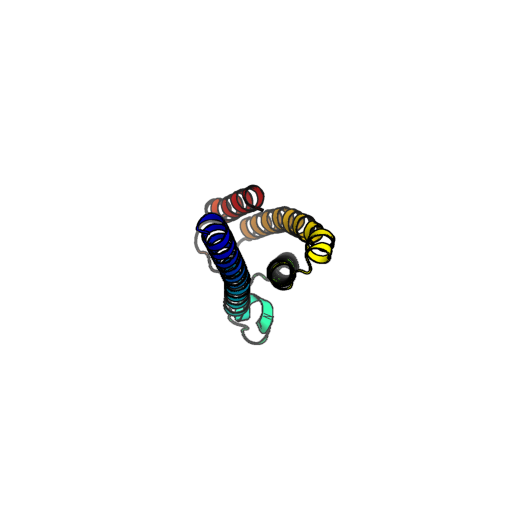OM 907 C CA . THR A 1 120 ? 11.326 -2.330 -21.889 1.00 90.00 120 THR A CA 1
ATOM 908 C C . THR A 1 120 ? 10.186 -1.574 -21.198 1.00 90.00 120 THR A C 1
ATOM 910 O O . THR A 1 120 ? 9.050 -2.031 -21.253 1.00 90.00 120 THR A O 1
ATOM 913 N N . GLY A 1 121 ? 10.476 -0.486 -20.479 1.00 93.25 121 GLY A N 1
ATOM 914 C CA . GLY A 1 121 ? 9.497 0.255 -19.690 1.00 93.25 121 GLY A CA 1
ATOM 915 C C . GLY A 1 121 ? 8.880 -0.527 -18.526 1.00 93.25 121 GLY A C 1
ATOM 916 O O . GLY A 1 121 ? 9.461 -1.477 -17.985 1.00 93.25 121 GLY A O 1
ATOM 917 N N . PHE A 1 122 ? 7.675 -0.099 -18.146 1.00 94.62 122 PHE A N 1
ATOM 918 C CA . PHE A 1 122 ? 6.866 -0.719 -17.101 1.00 94.62 122 PHE A CA 1
ATOM 919 C C . PHE A 1 122 ? 6.350 -2.091 -17.554 1.00 94.62 122 PHE A C 1
ATOM 921 O O . PHE A 1 122 ? 5.913 -2.278 -18.687 1.00 94.62 122 PHE A O 1
ATOM 928 N N . VAL A 1 123 ? 6.393 -3.071 -16.651 1.00 92.94 123 VAL A N 1
ATOM 929 C CA . VAL A 1 123 ? 6.001 -4.454 -16.956 1.00 92.94 123 VAL A CA 1
ATOM 930 C C . VAL A 1 123 ? 4.529 -4.520 -17.365 1.00 92.94 123 VAL A C 1
ATOM 932 O O . VAL A 1 123 ? 3.664 -4.117 -16.597 1.00 92.94 123 VAL A O 1
ATOM 935 N N . GLY A 1 124 ? 4.253 -5.070 -18.550 1.00 89.25 124 GLY A N 1
ATOM 936 C CA . GLY A 1 124 ? 2.887 -5.250 -19.055 1.00 89.25 124 GLY A CA 1
ATOM 937 C C . GLY A 1 124 ? 2.228 -3.977 -19.595 1.00 89.25 124 GLY A C 1
ATOM 938 O O . GLY A 1 124 ? 1.040 -4.004 -19.898 1.00 89.25 124 GLY A O 1
ATOM 939 N N . ILE A 1 125 ? 2.979 -2.880 -19.734 1.00 92.50 125 ILE A N 1
ATOM 940 C CA . ILE A 1 125 ? 2.471 -1.588 -20.202 1.00 92.50 125 ILE A CA 1
ATOM 941 C C . ILE A 1 125 ? 3.170 -1.208 -21.509 1.00 92.50 125 ILE A C 1
ATOM 943 O O . ILE A 1 125 ? 4.391 -1.100 -21.561 1.00 92.50 125 ILE A O 1
ATOM 947 N N . SER A 1 126 ? 2.391 -0.978 -22.567 1.00 92.12 126 SER A N 1
ATOM 948 C CA . SER A 1 126 ? 2.900 -0.579 -23.889 1.00 92.12 126 SER A CA 1
ATOM 949 C C . SER A 1 126 ? 3.083 0.933 -24.054 1.00 92.12 126 SER A C 1
ATOM 951 O O . SER A 1 126 ? 3.646 1.386 -25.048 1.00 92.12 126 SER A O 1
ATOM 953 N N . THR A 1 127 ? 2.581 1.726 -23.108 1.00 94.38 127 THR A N 1
ATOM 954 C CA . THR A 1 127 ? 2.691 3.187 -23.119 1.00 94.38 127 THR A CA 1
ATOM 955 C C . THR A 1 127 ? 4.150 3.622 -22.939 1.00 94.38 127 THR A C 1
ATOM 957 O O . THR A 1 127 ? 4.841 3.058 -22.085 1.00 94.38 127 THR A O 1
ATOM 960 N N . PRO A 1 128 ? 4.628 4.647 -23.677 1.00 94.81 128 PRO A N 1
ATOM 961 C CA . PRO A 1 128 ? 5.969 5.190 -23.501 1.00 94.81 128 PRO A CA 1
ATOM 962 C C . PRO A 1 128 ? 6.298 5.462 -22.021 1.00 94.81 128 PRO A C 1
ATOM 964 O O . PRO A 1 128 ? 5.488 6.091 -21.330 1.00 94.81 128 PRO A O 1
ATOM 967 N N . PRO A 1 129 ? 7.478 5.054 -21.514 1.00 94.75 129 PRO A N 1
ATOM 968 C CA . PRO A 1 129 ? 7.742 5.047 -20.074 1.00 94.75 129 PRO A CA 1
ATOM 969 C C . PRO A 1 129 ? 7.625 6.421 -19.406 1.00 94.75 129 PRO A C 1
ATOM 971 O O . PRO A 1 129 ? 7.115 6.520 -18.295 1.00 94.75 129 PRO A O 1
ATOM 974 N N . LEU A 1 130 ? 8.036 7.491 -20.094 1.00 93.56 130 LEU A N 1
ATOM 975 C CA . LEU A 1 130 ? 7.919 8.860 -19.579 1.00 93.56 130 LEU A CA 1
ATOM 976 C C . LEU A 1 130 ? 6.466 9.346 -19.497 1.00 93.56 130 LEU A C 1
ATOM 978 O O . LEU A 1 130 ? 6.141 10.119 -18.603 1.00 93.56 130 LEU A O 1
ATOM 982 N N . GLN A 1 131 ? 5.592 8.889 -20.401 1.00 95.50 131 GLN A N 1
ATOM 983 C CA . GLN A 1 131 ? 4.162 9.206 -20.341 1.00 95.50 131 GLN A CA 1
ATOM 984 C C . GLN A 1 131 ? 3.497 8.436 -19.200 1.00 95.50 131 GLN A C 1
ATOM 986 O O . GLN A 1 131 ? 2.771 9.022 -18.402 1.00 95.50 131 GLN A O 1
ATOM 991 N N . PHE A 1 132 ? 3.789 7.136 -19.083 1.00 96.88 132 PHE A N 1
ATOM 992 C CA . PHE A 1 132 ? 3.219 6.316 -18.017 1.00 96.88 132 PHE A CA 1
ATOM 993 C C . PHE A 1 132 ? 3.729 6.709 -16.630 1.00 96.88 132 PHE A C 1
ATOM 995 O O . PHE A 1 132 ? 2.995 6.541 -15.669 1.00 96.88 132 PHE A O 1
ATOM 1002 N N . LEU A 1 133 ? 4.934 7.284 -16.509 1.00 97.00 133 LEU A N 1
ATOM 1003 C CA . LEU A 1 133 ? 5.504 7.763 -15.243 1.00 97.00 133 LEU A CA 1
ATOM 1004 C C . LEU A 1 133 ? 4.597 8.766 -14.506 1.00 97.00 133 LEU A C 1
ATOM 1006 O O . LEU A 1 133 ? 4.642 8.828 -13.279 1.00 97.00 133 LEU A O 1
ATOM 1010 N N . ALA A 1 134 ? 3.745 9.507 -15.219 1.00 96.94 134 ALA A N 1
ATOM 1011 C CA . ALA A 1 134 ? 2.775 10.402 -14.593 1.00 96.94 134 ALA A CA 1
ATOM 1012 C C . ALA A 1 134 ? 1.779 9.653 -13.687 1.00 96.94 134 ALA A C 1
ATOM 1014 O O . ALA A 1 134 ? 1.433 10.166 -12.627 1.00 96.94 134 ALA A O 1
ATOM 1015 N N . THR A 1 135 ? 1.368 8.435 -14.059 1.00 97.31 135 THR A N 1
ATOM 1016 C CA . THR A 1 135 ? 0.411 7.617 -13.297 1.00 97.31 135 THR A CA 1
ATOM 1017 C C . THR A 1 135 ? 0.923 7.257 -11.897 1.00 97.31 135 THR A C 1
ATOM 1019 O O . THR A 1 135 ? 0.312 7.705 -10.931 1.00 97.31 135 THR A O 1
ATOM 1022 N N . PRO A 1 136 ? 2.059 6.549 -11.723 1.00 96.94 136 PRO A N 1
ATOM 1023 C CA . PRO A 1 136 ? 2.537 6.212 -10.391 1.00 96.94 136 PRO A CA 1
ATOM 1024 C C . PRO A 1 136 ? 2.938 7.452 -9.585 1.00 96.94 136 PRO A C 1
ATOM 1026 O O . PRO A 1 136 ? 2.744 7.455 -8.377 1.00 96.94 136 PRO A O 1
ATOM 1029 N N . LEU A 1 137 ? 3.462 8.520 -10.205 1.00 97.56 137 LEU A N 1
ATOM 1030 C CA . LEU A 1 137 ? 3.770 9.756 -9.471 1.00 97.56 137 LEU A CA 1
ATOM 1031 C C . LEU A 1 137 ? 2.507 10.431 -8.925 1.00 97.56 137 LEU A C 1
ATOM 1033 O O . LEU A 1 137 ? 2.517 10.916 -7.794 1.00 97.56 137 LEU A O 1
ATOM 1037 N N . PHE A 1 138 ? 1.424 10.436 -9.703 1.00 97.94 138 PHE A N 1
ATOM 1038 C CA . PHE A 1 138 ? 0.126 10.920 -9.249 1.00 97.94 138 PHE A CA 1
ATOM 1039 C C . PHE A 1 138 ? -0.430 10.053 -8.113 1.00 97.94 138 PHE A C 1
ATOM 1041 O O . PHE A 1 138 ? -0.819 10.591 -7.077 1.00 97.94 138 PHE A O 1
ATOM 1048 N N . ASP A 1 139 ? -0.378 8.726 -8.249 1.00 97.06 139 ASP A N 1
ATOM 1049 C CA . ASP A 1 139 ? -0.825 7.798 -7.204 1.00 97.06 139 ASP A CA 1
ATOM 1050 C C . ASP A 1 139 ? -0.034 7.983 -5.900 1.00 97.06 139 ASP A C 1
ATOM 1052 O O . ASP A 1 139 ? -0.619 8.014 -4.820 1.00 97.06 139 ASP A O 1
ATOM 1056 N N . ILE A 1 140 ? 1.286 8.178 -5.984 1.00 97.88 140 ILE A N 1
ATOM 1057 C CA . ILE A 1 140 ? 2.152 8.463 -4.828 1.00 97.88 140 ILE A CA 1
ATOM 1058 C C . ILE A 1 140 ? 1.799 9.810 -4.186 1.00 97.88 140 ILE A C 1
ATOM 1060 O O . ILE A 1 140 ? 1.812 9.926 -2.960 1.00 97.88 140 ILE A O 1
ATOM 1064 N N . ALA A 1 141 ? 1.475 10.830 -4.985 1.00 97.69 141 ALA A N 1
ATOM 1065 C CA . ALA A 1 141 ? 1.064 12.128 -4.460 1.00 97.69 141 ALA A CA 1
ATOM 1066 C C . ALA A 1 141 ? -0.265 12.027 -3.695 1.00 97.69 141 ALA A C 1
ATOM 1068 O O . ALA A 1 141 ? -0.367 12.540 -2.581 1.00 97.69 141 ALA A O 1
ATOM 1069 N N . LEU A 1 142 ? -1.257 11.318 -4.249 1.00 97.81 142 LEU A N 1
ATOM 1070 C CA . LEU A 1 142 ? -2.518 11.048 -3.552 1.00 97.81 142 LEU A CA 1
ATOM 1071 C C . LEU A 1 142 ? -2.277 10.240 -2.279 1.00 97.81 142 LEU A C 1
ATOM 1073 O O . LEU A 1 142 ? -2.768 10.590 -1.211 1.00 97.81 142 LEU A O 1
ATOM 1077 N N . PHE A 1 143 ? -1.474 9.188 -2.377 1.00 95.50 143 PHE A N 1
ATOM 1078 C CA . PHE A 1 143 ? -1.110 8.353 -1.248 1.00 95.50 143 PHE A CA 1
ATOM 1079 C C . PHE A 1 143 ? -0.556 9.163 -0.075 1.00 95.50 143 PHE A C 1
ATOM 1081 O O . PHE A 1 143 ? -1.031 9.020 1.050 1.00 95.50 143 PHE A O 1
ATOM 1088 N N . ALA A 1 144 ? 0.422 10.028 -0.354 1.00 95.25 144 ALA A N 1
ATOM 1089 C CA . ALA A 1 144 ? 1.052 10.885 0.640 1.00 95.25 144 ALA A CA 1
ATOM 1090 C C . ALA A 1 144 ? 0.082 11.924 1.223 1.00 95.25 144 ALA A C 1
ATOM 1092 O O . ALA A 1 144 ? 0.247 12.328 2.368 1.00 95.25 144 ALA A O 1
ATOM 1093 N N . ALA A 1 145 ? -0.913 12.365 0.448 1.00 96.25 145 ALA A N 1
ATOM 1094 C CA . ALA A 1 145 ? -1.901 13.343 0.894 1.00 96.25 145 ALA A CA 1
ATOM 1095 C C . ALA A 1 145 ? -2.998 12.742 1.792 1.00 96.25 145 ALA A C 1
ATOM 1097 O O . ALA A 1 145 ? -3.564 13.460 2.615 1.00 96.25 145 ALA A O 1
ATOM 1098 N N . PHE A 1 146 ? -3.318 11.454 1.626 1.00 92.56 146 PHE A N 1
ATOM 1099 C CA . PHE A 1 146 ? -4.452 10.795 2.291 1.00 92.56 146 PHE A CA 1
ATOM 1100 C C . PHE A 1 146 ? -4.064 9.752 3.353 1.00 92.56 146 PHE A C 1
ATOM 1102 O O . PHE A 1 146 ? -4.951 9.082 3.886 1.00 92.56 146 PHE A O 1
ATOM 1109 N N . THR A 1 147 ? -2.774 9.604 3.659 1.00 88.19 147 THR A N 1
ATOM 1110 C CA . THR A 1 147 ? -2.247 8.669 4.670 1.00 88.19 147 THR A CA 1
ATOM 1111 C C . THR A 1 147 ? -1.727 9.399 5.897 1.00 88.19 147 THR A C 1
ATOM 1113 O O . THR A 1 147 ? -2.021 8.923 7.018 1.00 88.19 147 THR A O 1
#